Protein AF-A0A7V1XNP4-F1 (afdb_monomer)

Secondary structure (DSSP, 8-state):
------------PPPPPPPPPP---BB-S-S---SEEPPSEEEEEETTEEEEEETTTEEEEEEBPTT-EEEEETTEEEEE-TTS-EEEETTSEE--EEEEE-HHHHHHSB-HHHHHHHTT-S-EEEE-SS--PPP-

Mean predicted aligned error: 9.14 Å

Solvent-accessible surface area (backbone atoms only — not comparable to full-atom values): 8022 Å² total; per-residue (Å²): 139,84,87,84,80,82,80,80,76,80,76,75,72,75,77,75,81,78,77,83,72,46,52,68,23,26,48,41,99,63,98,71,39,61,88,43,72,48,75,63,22,32,31,43,76,58,89,40,26,52,28,41,42,29,97,81,82,47,62,26,36,48,28,36,38,65,65,43,45,60,47,81,52,98,92,35,49,29,32,23,36,67,88,65,46,83,68,48,47,50,74,39,80,47,66,46,22,4,37,82,41,55,52,80,53,45,63,77,30,28,43,67,70,30,36,72,68,48,58,86,50,85,32,33,32,34,37,28,86,56,77,65,76,80,78,133

Nearest PDB structures (foldseek):
  5d4c-assembly2_M  TM=4.315E-01  e=1.512E+00  Thermus thermophilus HB8
  6dcf-assembly1_C  TM=3.060E-01  e=4.777E-01  Mycolicibacterium smegmatis MC2 155
  6tyg-assembly1_C  TM=3.294E-01  e=1.904E+00  Mycobacterium tuberculosis
  5d4d-assembly1_C  TM=4.725E-01  e=9.023E+00  Thermus thermophilus HB8
  5vo8-assembly1_C  TM=4.655E-01  e=9.023E+00  Thermus thermophilus HB8

Radius of gyration: 20.43 Å; Cα contacts (8 Å, |Δi|>4): 271; chains: 1; bounding box: 79×33×35 Å

pLDDT: mean 81.26, std 14.16, range [37.88, 95.81]

Foldseek 3Di:
DDDDDDDPPPPPDPDPPDPDAADAWAWADDPFFAFDKDAWAAWADDQRWTWGQHPVRDIATEHEYPLWGWDQDPNWIFIAHNVRHGPDTGGDTDMFTGDKDALVVSCVTTDVVNCVRRSPDRTYHYGHSDDRDDDD

Sequence (136 aa):
MSVAVAATSCVREPPPPEPPVPTLPQAVGLAGYGDALSPAGFLVEERGCVFLETGGGRRWAIIWPPGSTAAWTNQELAILDADGHVFAVVGERVVLGGQRLQARYAAEHSRPDAMRLCGGASRYWLASPEKPAAQP

Structure (mmCIF, N/CA/C/O backbone):
data_AF-A0A7V1XNP4-F1
#
_entry.id   AF-A0A7V1XNP4-F1
#
loop_
_atom_site.group_PDB
_atom_site.id
_atom_site.type_symbol
_atom_site.label_atom_id
_atom_site.label_alt_id
_atom_site.label_comp_id
_atom_site.label_asym_id
_atom_site.label_entity_id
_atom_site.label_seq_id
_atom_site.pdbx_PDB_ins_code
_atom_site.Cartn_x
_atom_site.Cartn_y
_atom_site.Cartn_z
_atom_site.occupancy
_atom_site.B_iso_or_equiv
_atom_site.auth_seq_id
_atom_site.auth_comp_id
_atom_site.auth_asym_id
_atom_site.auth_atom_id
_atom_site.pdbx_PDB_model_num
ATOM 1 N N . MET A 1 1 ? -65.411 18.066 20.416 1.00 37.88 1 MET A N 1
ATOM 2 C CA . MET A 1 1 ? -64.163 17.391 20.827 1.00 37.88 1 MET A CA 1
ATOM 3 C C . MET A 1 1 ? -63.435 17.001 19.556 1.00 37.88 1 MET A C 1
ATOM 5 O O . MET A 1 1 ? -63.975 16.193 18.817 1.00 37.88 1 MET A O 1
ATOM 9 N N . SER A 1 2 ? -62.285 17.606 19.266 1.00 39.06 2 SER A N 1
ATOM 10 C CA . SER A 1 2 ? -61.493 17.270 18.077 1.00 39.06 2 SER A CA 1
ATOM 11 C C . SER A 1 2 ? -60.110 16.846 18.543 1.00 39.06 2 SER A C 1
ATOM 13 O O . SER A 1 2 ? -59.380 17.648 19.120 1.00 39.06 2 SER A O 1
ATOM 15 N N . VAL A 1 3 ? -59.792 15.567 18.358 1.00 44.81 3 VAL A N 1
ATOM 16 C CA . VAL A 1 3 ? -58.485 14.988 18.673 1.00 44.81 3 VAL A CA 1
ATOM 17 C C . VAL A 1 3 ? -57.614 15.150 17.433 1.00 44.81 3 VAL A C 1
ATOM 19 O O . VAL A 1 3 ? -57.890 14.547 16.399 1.00 44.81 3 VAL A O 1
ATOM 22 N N . ALA A 1 4 ? -56.592 15.999 17.519 1.00 44.41 4 ALA A N 1
ATOM 23 C CA . ALA A 1 4 ? -55.572 16.115 16.486 1.00 44.41 4 ALA A CA 1
ATOM 24 C C . ALA A 1 4 ? -54.521 15.016 16.701 1.00 44.41 4 ALA A C 1
ATOM 26 O O . ALA A 1 4 ? -53.880 14.959 17.750 1.00 44.41 4 ALA A O 1
ATOM 27 N N . VAL A 1 5 ? -54.364 14.132 15.716 1.00 52.31 5 VAL A N 1
ATOM 28 C CA . VAL A 1 5 ? -53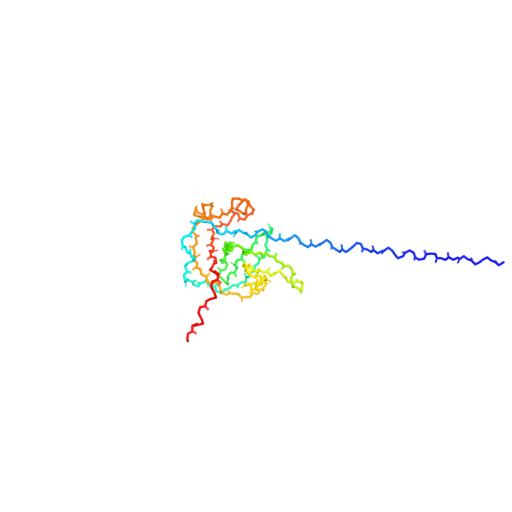.326 13.095 15.699 1.00 52.31 5 VAL A CA 1
ATOM 29 C C . VAL A 1 5 ? -52.061 13.712 15.104 1.00 52.31 5 VAL A C 1
ATOM 31 O O . VAL A 1 5 ? -52.018 14.031 13.918 1.00 52.31 5 VAL A O 1
ATOM 34 N N . ALA A 1 6 ? -51.039 13.912 15.936 1.00 51.91 6 ALA A N 1
ATOM 35 C CA . ALA A 1 6 ? -49.716 14.325 15.489 1.00 51.91 6 ALA A CA 1
ATOM 36 C C . ALA A 1 6 ? -49.008 13.125 14.840 1.00 51.91 6 ALA A C 1
ATOM 38 O O . ALA A 1 6 ? -48.652 12.162 15.516 1.00 51.91 6 ALA A O 1
ATOM 39 N N . ALA A 1 7 ? -48.823 13.173 13.521 1.00 53.12 7 ALA A N 1
ATOM 40 C CA . ALA A 1 7 ? -47.995 12.218 12.799 1.00 53.12 7 ALA A CA 1
ATOM 41 C C . ALA A 1 7 ? -46.517 12.576 13.017 1.00 53.12 7 ALA A C 1
ATOM 43 O O . ALA A 1 7 ? -45.970 13.455 12.351 1.00 53.12 7 ALA A O 1
ATOM 44 N N . THR A 1 8 ? -45.868 11.918 13.975 1.00 55.28 8 THR A N 1
ATOM 45 C CA . THR A 1 8 ? -44.418 11.998 14.172 1.00 55.28 8 THR A CA 1
ATOM 46 C C . THR A 1 8 ? -43.743 11.256 13.021 1.00 55.28 8 THR A C 1
ATOM 48 O O . THR A 1 8 ? -43.586 10.038 13.045 1.00 55.28 8 THR A O 1
ATOM 51 N N . SER A 1 9 ? -43.399 11.985 11.962 1.00 55.22 9 SER A N 1
ATOM 52 C CA . SER A 1 9 ? -42.618 11.445 10.854 1.00 55.22 9 SER A CA 1
ATOM 53 C C . SER A 1 9 ? -41.199 11.182 11.354 1.00 55.22 9 SER A C 1
ATOM 55 O O . SER A 1 9 ? -40.405 12.109 11.498 1.00 55.22 9 SER A O 1
ATOM 57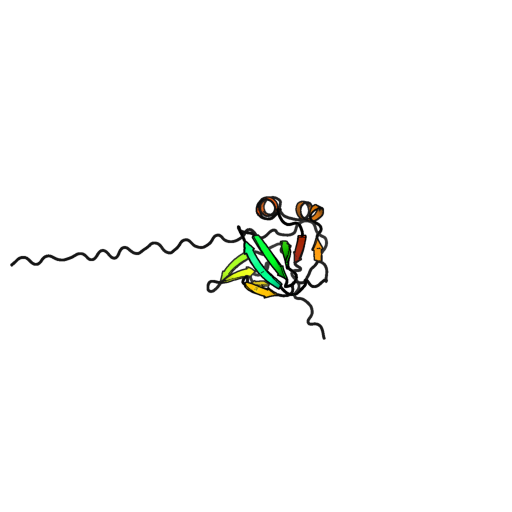 N N . CYS A 1 10 ? -40.877 9.922 11.649 1.00 54.16 10 CYS A N 1
ATOM 58 C CA . CYS A 1 10 ? -39.501 9.484 11.838 1.00 54.16 10 CYS A CA 1
ATOM 59 C C . CYS A 1 10 ? -38.770 9.646 10.499 1.00 54.16 10 CYS A C 1
ATOM 61 O O . CYS A 1 10 ? -38.779 8.740 9.666 1.00 54.16 10 CYS A O 1
ATOM 63 N N . VAL A 1 11 ? -38.169 10.813 10.262 1.00 64.25 11 VAL A N 1
ATOM 64 C CA . VAL A 1 11 ? -37.186 10.972 9.191 1.00 64.25 11 VAL A CA 1
ATOM 65 C C . VAL A 1 11 ? -36.014 10.086 9.585 1.00 64.25 11 VAL A C 1
ATOM 67 O O . VAL A 1 11 ? -35.257 10.401 10.498 1.00 64.25 11 VAL A O 1
ATOM 70 N N . ARG A 1 12 ? -35.931 8.909 8.965 1.00 61.22 12 ARG A N 1
ATOM 71 C CA . ARG A 1 12 ? -34.771 8.036 9.086 1.00 61.22 12 ARG A CA 1
ATOM 72 C C . ARG A 1 12 ? -33.640 8.779 8.385 1.00 61.22 12 ARG A C 1
ATOM 74 O O . ARG A 1 12 ? -33.662 8.901 7.163 1.00 61.22 12 ARG A O 1
ATOM 81 N N . GLU A 1 13 ? -32.738 9.363 9.165 1.00 58.06 13 GLU A N 1
ATOM 82 C CA . GLU A 1 13 ? -31.547 10.008 8.626 1.00 58.06 13 GLU A CA 1
ATOM 83 C C . GLU A 1 13 ? -30.827 8.984 7.731 1.00 58.06 13 GLU A C 1
ATOM 85 O O . GLU A 1 13 ? -30.722 7.813 8.129 1.00 58.06 13 GLU A O 1
ATOM 90 N N . PRO A 1 14 ? -30.434 9.348 6.494 1.00 65.00 14 PRO A N 1
ATOM 91 C CA . PRO A 1 14 ? -29.686 8.443 5.636 1.00 65.00 14 PRO A CA 1
ATOM 92 C C . PRO A 1 14 ? -28.477 7.915 6.412 1.00 65.00 14 PRO A C 1
ATOM 94 O O . PRO A 1 14 ? -27.865 8.691 7.153 1.00 65.00 14 PRO A O 1
ATOM 97 N N . PRO A 1 15 ? -28.123 6.624 6.278 1.00 62.38 15 PRO A N 1
ATOM 98 C CA . PRO A 1 15 ? -26.889 6.139 6.872 1.00 62.38 15 PRO A CA 1
ATOM 99 C C . PRO A 1 15 ? -25.743 7.053 6.413 1.00 62.38 15 PRO A C 1
ATOM 101 O O . PRO A 1 15 ? -25.738 7.471 5.247 1.00 62.38 15 PRO A O 1
ATOM 104 N N . PRO A 1 16 ? -24.816 7.419 7.316 1.00 71.06 16 PRO A N 1
ATOM 105 C CA . PRO A 1 16 ? -23.691 8.262 6.949 1.00 71.06 16 PRO A CA 1
ATOM 106 C C . PRO A 1 16 ? -22.970 7.641 5.744 1.00 71.06 16 PRO A C 1
ATOM 108 O O . PRO A 1 16 ? -22.876 6.412 5.670 1.00 71.06 16 PRO A O 1
ATOM 111 N N . PRO A 1 17 ? -22.502 8.458 4.784 1.00 69.75 17 PRO A N 1
ATOM 112 C CA . PRO A 1 17 ? -21.807 7.942 3.616 1.00 69.75 17 PRO A CA 1
ATOM 113 C C . PRO A 1 17 ? -20.611 7.108 4.073 1.00 69.75 17 PRO A C 1
ATOM 115 O O . PRO A 1 17 ? -19.804 7.565 4.885 1.00 69.75 17 PRO A O 1
ATOM 118 N N . GLU A 1 18 ? -20.520 5.877 3.570 1.00 64.25 18 GLU A N 1
ATOM 119 C CA . GLU A 1 18 ? -19.372 5.018 3.832 1.00 64.25 18 GLU A CA 1
ATOM 120 C C . GLU A 1 18 ? -18.102 5.735 3.347 1.00 64.25 18 GLU A C 1
ATOM 122 O O . GLU A 1 18 ? -18.103 6.299 2.243 1.00 64.25 18 GLU A O 1
ATOM 127 N N . PRO A 1 19 ? -17.023 5.772 4.150 1.00 68.25 19 PRO A N 1
ATOM 128 C CA . PRO A 1 19 ? -15.796 6.417 3.722 1.00 68.25 19 PRO A CA 1
ATOM 129 C C . PRO A 1 19 ? -15.260 5.728 2.460 1.00 68.25 19 PRO A C 1
ATOM 131 O O . PRO A 1 19 ? -15.316 4.496 2.366 1.00 68.25 19 PRO A O 1
ATOM 134 N N . PRO A 1 20 ? -14.707 6.483 1.498 1.00 73.38 20 PRO A N 1
ATOM 135 C CA . PRO A 1 20 ? -14.162 5.895 0.284 1.00 73.38 20 PRO A CA 1
ATOM 136 C C . PRO A 1 20 ? -13.056 4.890 0.628 1.00 73.38 20 PRO A C 1
ATOM 138 O O . PRO A 1 20 ? -12.164 5.173 1.424 1.00 73.38 20 PRO A O 1
ATOM 141 N N . VAL A 1 21 ? -13.113 3.708 0.014 1.00 78.88 21 VAL A N 1
ATOM 142 C CA . VAL A 1 21 ? -12.072 2.684 0.153 1.00 78.88 21 VAL A CA 1
ATOM 143 C C . VAL A 1 21 ? -10.816 3.153 -0.598 1.00 78.88 21 VAL A C 1
ATOM 145 O O . VAL A 1 21 ? -10.930 3.587 -1.750 1.00 78.88 21 VAL A O 1
ATOM 148 N N . PRO A 1 22 ? -9.616 3.091 0.009 1.00 80.56 22 PRO A N 1
ATOM 149 C CA . PRO A 1 22 ? -8.395 3.545 -0.636 1.00 80.56 22 PRO A CA 1
ATOM 150 C C . PRO A 1 22 ? -8.056 2.688 -1.854 1.00 80.56 22 PRO A C 1
ATOM 152 O O . PRO A 1 22 ? -8.274 1.475 -1.894 1.00 80.56 22 PRO A O 1
ATOM 155 N N . THR A 1 23 ? -7.458 3.334 -2.848 1.00 75.00 23 THR A N 1
ATOM 156 C CA . THR A 1 23 ? -6.911 2.644 -4.010 1.00 75.00 23 THR A CA 1
ATOM 157 C C . THR A 1 23 ? -5.527 2.139 -3.636 1.00 75.00 23 THR A C 1
ATOM 159 O O . THR A 1 23 ? -4.595 2.921 -3.488 1.00 75.00 23 THR A O 1
ATO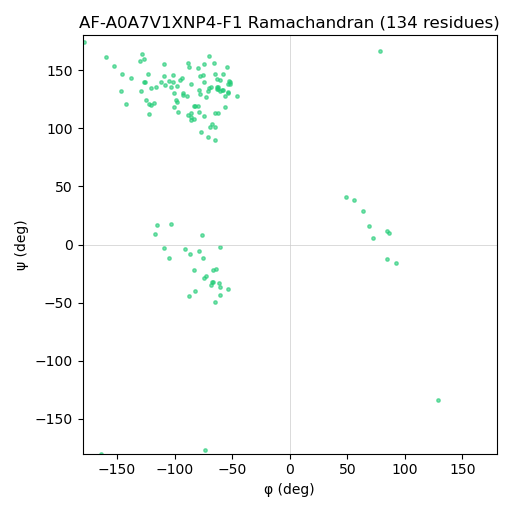M 162 N N . LEU A 1 24 ? -5.386 0.828 -3.453 1.00 85.25 24 LEU A N 1
ATOM 163 C CA . LEU A 1 24 ? -4.109 0.214 -3.103 1.00 85.25 24 LEU A CA 1
ATOM 164 C C . LEU A 1 24 ? -3.230 0.087 -4.352 1.00 85.25 24 LEU A C 1
ATOM 166 O O . LEU A 1 24 ? -3.575 -0.690 -5.248 1.00 85.25 24 LEU A O 1
ATOM 170 N N . PRO A 1 25 ? -2.087 0.795 -4.448 1.00 88.31 25 PRO A N 1
ATOM 171 C CA . PRO A 1 25 ? -1.147 0.556 -5.531 1.00 88.31 25 PRO A CA 1
ATOM 172 C C . PRO A 1 25 ? -0.629 -0.863 -5.422 1.00 88.31 25 PRO A C 1
ATOM 174 O O . PRO A 1 25 ? 0.040 -1.195 -4.455 1.00 88.31 25 PRO A O 1
ATOM 177 N N . GLN A 1 26 ? -0.968 -1.703 -6.392 1.00 88.56 26 GLN A N 1
ATOM 178 C CA . GLN A 1 26 ? -0.496 -3.080 -6.431 1.00 88.56 26 GLN A CA 1
ATOM 179 C C . GLN A 1 26 ? 0.740 -3.186 -7.313 1.00 88.56 26 GLN A C 1
ATOM 181 O O . GLN A 1 26 ? 0.814 -2.557 -8.376 1.00 88.56 26 GLN A O 1
ATOM 186 N N . ALA A 1 27 ? 1.675 -4.019 -6.874 1.00 87.44 27 ALA A N 1
ATOM 187 C CA . ALA A 1 27 ? 2.865 -4.365 -7.625 1.00 87.44 27 ALA A CA 1
ATOM 188 C C . ALA A 1 27 ? 2.511 -5.098 -8.926 1.00 87.44 27 ALA A C 1
ATOM 190 O O . ALA A 1 27 ? 1.607 -5.935 -8.959 1.00 87.44 27 ALA A O 1
ATOM 191 N N . VAL A 1 28 ? 3.255 -4.820 -9.994 1.00 83.62 28 VAL A N 1
ATOM 192 C CA . VAL A 1 28 ? 3.167 -5.526 -11.277 1.00 83.62 28 VAL A CA 1
ATOM 193 C C . VAL A 1 28 ? 4.563 -5.794 -11.833 1.00 83.62 28 VAL A C 1
ATOM 195 O O . VAL A 1 28 ? 5.470 -4.973 -11.708 1.00 83.62 28 VAL A O 1
ATOM 198 N N . GLY A 1 29 ? 4.739 -6.955 -12.469 1.00 72.25 29 GLY A N 1
ATOM 199 C CA . GLY A 1 29 ? 5.946 -7.251 -13.248 1.00 72.25 29 GLY A CA 1
ATOM 200 C C . GLY A 1 29 ? 7.250 -7.303 -12.444 1.00 72.25 29 GLY A C 1
ATOM 201 O O . GLY A 1 29 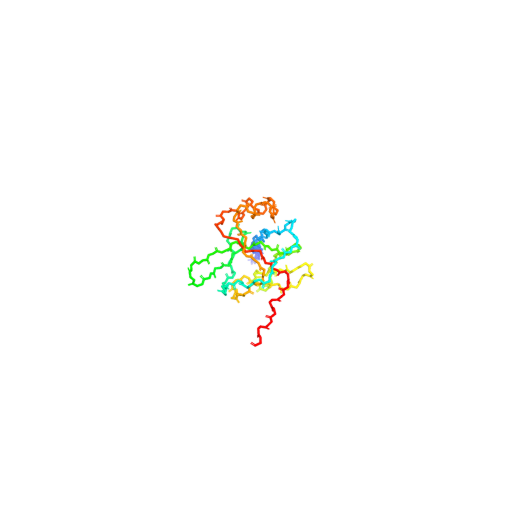? 8.304 -6.996 -12.993 1.00 72.25 29 GLY A O 1
ATOM 202 N N . LEU A 1 30 ? 7.199 -7.666 -11.159 1.00 71.19 30 LEU A N 1
ATOM 203 C CA . LEU A 1 30 ? 8.385 -7.910 -10.334 1.00 71.19 30 LEU A CA 1
ATOM 204 C C . LEU A 1 30 ? 8.589 -9.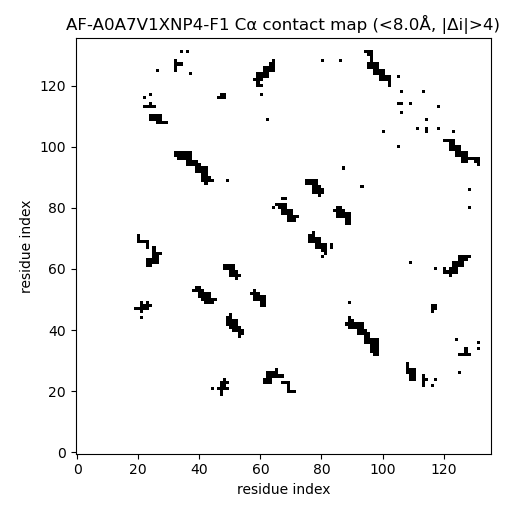409 -10.114 1.00 71.19 30 LEU A C 1
ATOM 206 O O . LEU A 1 30 ? 7.633 -10.146 -9.895 1.00 71.19 30 LEU A O 1
ATOM 210 N N . ALA A 1 31 ? 9.850 -9.846 -10.139 1.00 73.81 31 ALA A N 1
ATOM 211 C CA . ALA A 1 31 ? 10.224 -11.240 -9.891 1.00 73.81 31 ALA A CA 1
ATOM 212 C C . ALA A 1 31 ? 10.148 -11.636 -8.401 1.00 73.81 31 ALA A C 1
ATOM 214 O O . ALA A 1 31 ? 10.233 -12.816 -8.079 1.00 73.81 31 ALA A O 1
ATOM 215 N N . GLY A 1 32 ? 9.995 -10.665 -7.494 1.00 82.81 32 GLY A N 1
ATOM 216 C CA . GLY A 1 32 ? 9.884 -10.905 -6.058 1.00 82.81 32 GLY A CA 1
ATOM 217 C C . GLY A 1 32 ? 9.695 -9.623 -5.248 1.00 82.81 32 GLY A C 1
ATOM 218 O O . GLY A 1 32 ? 9.773 -8.513 -5.780 1.00 82.81 32 GLY A O 1
ATOM 219 N N . TYR A 1 33 ? 9.465 -9.792 -3.945 1.00 86.12 33 TYR A N 1
ATOM 220 C CA . TYR A 1 33 ? 9.127 -8.704 -3.020 1.00 86.12 33 TYR A CA 1
ATOM 221 C C . TYR A 1 33 ? 10.279 -8.296 -2.100 1.00 86.12 33 TYR A C 1
ATOM 223 O O . TYR A 1 33 ? 10.213 -7.223 -1.512 1.00 86.12 33 TYR A O 1
ATOM 231 N N . GLY A 1 34 ? 11.353 -9.087 -2.050 1.00 87.62 34 GLY A N 1
ATOM 232 C CA . GLY A 1 34 ? 12.459 -8.905 -1.112 1.00 87.62 34 GLY A CA 1
ATOM 233 C C . GLY A 1 34 ? 12.131 -9.421 0.291 1.00 87.62 34 GLY A C 1
ATOM 234 O O . GLY A 1 34 ? 10.978 -9.702 0.613 1.00 87.62 34 GLY A O 1
ATOM 235 N N . ASP A 1 35 ? 13.168 -9.552 1.109 1.00 89.56 35 ASP A N 1
ATOM 236 C CA . ASP A 1 35 ? 13.150 -10.131 2.458 1.00 89.56 35 ASP A CA 1
ATOM 237 C C . ASP A 1 35 ? 13.543 -9.115 3.550 1.00 89.56 35 ASP A C 1
ATOM 239 O O . ASP A 1 35 ? 13.721 -9.466 4.717 1.00 89.56 35 ASP A O 1
ATOM 243 N N . ALA A 1 36 ? 13.661 -7.833 3.193 1.00 92.38 36 ALA A N 1
ATOM 244 C CA . ALA A 1 36 ? 13.967 -6.780 4.147 1.00 92.38 36 ALA A CA 1
ATOM 245 C C . ALA A 1 36 ? 12.751 -6.445 5.019 1.00 92.38 36 ALA A C 1
ATOM 247 O O . ALA A 1 36 ? 11.596 -6.606 4.627 1.00 92.38 36 ALA A O 1
ATOM 248 N N . LEU A 1 37 ? 13.026 -5.902 6.205 1.00 93.38 37 LEU A N 1
ATOM 249 C CA . LEU A 1 37 ? 12.007 -5.386 7.112 1.00 93.38 37 LEU A CA 1
ATOM 250 C C . LEU A 1 37 ? 11.968 -3.863 7.057 1.00 93.38 37 LEU A C 1
ATOM 252 O O . LEU A 1 37 ? 13.007 -3.192 7.093 1.00 93.38 37 LEU A O 1
ATOM 256 N N . SER A 1 38 ? 10.763 -3.304 6.991 1.00 92.94 38 SER A N 1
ATOM 257 C CA . SER A 1 38 ? 10.566 -1.868 7.125 1.00 92.94 38 SER A CA 1
ATOM 258 C C . SER A 1 38 ? 10.952 -1.425 8.541 1.00 92.94 38 SER A C 1
ATOM 260 O O . SER A 1 38 ? 10.865 -2.201 9.495 1.00 92.94 38 SER A O 1
ATOM 262 N N . PRO A 1 39 ? 11.313 -0.149 8.747 1.00 92.06 39 PRO A N 1
ATOM 263 C CA . PRO A 1 39 ? 11.290 0.402 10.093 1.00 92.06 39 PRO A CA 1
ATOM 264 C C . PRO A 1 39 ? 9.877 0.272 10.676 1.00 92.06 39 PRO A C 1
ATOM 266 O O . PRO A 1 39 ? 8.895 0.405 9.941 1.00 92.06 39 PRO A O 1
ATOM 269 N N . ALA A 1 40 ? 9.775 0.065 11.988 1.00 93.50 40 ALA A N 1
ATOM 270 C CA . ALA A 1 40 ? 8.484 0.079 12.663 1.00 93.50 40 ALA A CA 1
ATOM 271 C C . ALA A 1 40 ? 7.825 1.461 12.528 1.00 93.50 40 ALA A C 1
ATOM 273 O O . ALA A 1 40 ? 8.469 2.493 12.760 1.00 93.50 40 ALA A O 1
ATOM 274 N N . GLY A 1 41 ? 6.542 1.481 12.189 1.00 95.06 41 GLY A N 1
ATOM 275 C CA . GLY A 1 41 ? 5.789 2.711 11.959 1.00 95.06 41 GLY A CA 1
ATOM 276 C C . GLY A 1 41 ? 4.289 2.469 11.974 1.00 95.06 41 GLY A C 1
ATOM 277 O O . GLY A 1 41 ? 3.860 1.340 12.179 1.00 95.06 41 GLY A O 1
ATOM 278 N N . PHE A 1 42 ? 3.511 3.522 11.772 1.00 95.81 42 PHE A N 1
ATOM 279 C CA . PHE A 1 42 ? 2.055 3.450 11.707 1.00 95.81 42 PHE A CA 1
ATOM 280 C C . PHE A 1 42 ? 1.585 3.485 10.261 1.00 95.81 42 PHE A C 1
ATOM 282 O O . PHE A 1 42 ? 2.134 4.242 9.453 1.00 95.81 42 PHE A O 1
ATOM 289 N N . LEU A 1 43 ? 0.573 2.681 9.942 1.00 94.62 43 LEU A N 1
ATOM 290 C CA . LEU A 1 43 ? -0.139 2.831 8.681 1.00 94.62 43 LEU A CA 1
ATOM 291 C C . LEU A 1 43 ? -1.118 3.995 8.777 1.00 94.62 43 LEU A C 1
ATOM 293 O O . LEU A 1 43 ? -1.915 4.066 9.706 1.00 94.62 43 LEU A O 1
ATOM 297 N N . VAL A 1 44 ? -1.065 4.892 7.802 1.00 92.75 44 VAL A N 1
ATOM 298 C CA . VAL A 1 44 ? -1.936 6.062 7.708 1.00 92.75 44 VAL A CA 1
ATOM 299 C C . VAL A 1 44 ? -2.535 6.092 6.313 1.00 92.75 44 VAL A C 1
ATOM 301 O O . VAL A 1 44 ? -1.819 5.937 5.323 1.00 92.75 44 VAL A O 1
ATOM 304 N N . GLU A 1 45 ? -3.845 6.280 6.231 1.00 91.00 45 GLU A N 1
ATOM 305 C CA . GLU A 1 45 ? -4.539 6.534 4.974 1.00 91.00 45 GLU A CA 1
ATOM 306 C C . GLU A 1 45 ? -4.646 8.049 4.762 1.00 91.00 45 GLU A C 1
ATOM 308 O O . GLU A 1 45 ? -5.017 8.792 5.668 1.00 91.00 45 GLU A O 1
ATOM 313 N N . GLU A 1 46 ? -4.267 8.518 3.575 1.00 87.88 46 GLU A N 1
ATOM 314 C CA . GLU A 1 46 ? -4.468 9.903 3.164 1.00 87.88 46 GLU A CA 1
ATOM 315 C C . GLU A 1 46 ? -4.832 9.960 1.677 1.00 87.88 46 GLU A C 1
ATOM 317 O O . GLU A 1 46 ? -4.041 9.565 0.815 1.00 87.88 46 GLU A O 1
ATOM 322 N N . ARG A 1 47 ? -6.014 10.517 1.377 1.00 81.88 47 ARG A N 1
ATOM 323 C CA . ARG A 1 47 ? -6.518 10.763 0.008 1.00 81.88 47 ARG A CA 1
ATOM 324 C C . ARG A 1 47 ? -6.567 9.504 -0.867 1.00 81.88 47 ARG A C 1
ATOM 326 O O . ARG A 1 47 ? -6.295 9.554 -2.064 1.00 81.88 47 ARG A O 1
ATOM 333 N N . GLY A 1 48 ? -6.943 8.384 -0.270 1.00 79.69 48 GLY A N 1
ATOM 334 C CA . GLY A 1 48 ? -7.075 7.082 -0.904 1.00 79.69 48 GLY A CA 1
ATOM 335 C C . GLY A 1 48 ? -5.772 6.293 -0.992 1.00 79.69 48 GLY A C 1
ATOM 336 O O . GLY A 1 48 ? -5.747 5.288 -1.697 1.00 79.69 48 GLY A O 1
ATOM 337 N N . CYS A 1 49 ? -4.707 6.716 -0.309 1.00 86.81 49 CYS A N 1
ATOM 338 C CA . CYS A 1 49 ? -3.391 6.083 -0.365 1.00 86.81 49 CYS A CA 1
ATOM 339 C C . CYS A 1 49 ? -2.903 5.719 1.031 1.00 86.81 49 CYS A C 1
ATOM 341 O O . CYS A 1 49 ? -3.038 6.504 1.964 1.00 86.81 49 CYS A O 1
ATOM 343 N N . VAL A 1 50 ? -2.286 4.546 1.163 1.00 91.75 50 VAL A N 1
ATOM 344 C CA . VAL A 1 50 ? -1.769 4.073 2.450 1.00 91.75 50 VAL A CA 1
ATOM 345 C C . VAL A 1 50 ? -0.264 4.294 2.533 1.00 91.75 50 VAL A C 1
ATOM 347 O O . VAL A 1 50 ? 0.498 3.932 1.629 1.00 91.75 50 VAL A O 1
ATOM 350 N N . PHE A 1 51 ? 0.161 4.888 3.641 1.00 93.25 51 PHE A N 1
ATOM 351 C CA . PHE A 1 51 ? 1.538 5.244 3.929 1.00 93.25 51 PHE A CA 1
ATOM 352 C C . PHE A 1 51 ? 2.002 4.607 5.232 1.00 93.25 51 PHE A C 1
ATOM 354 O O . PHE A 1 51 ? 1.231 4.499 6.176 1.00 93.25 51 PHE A O 1
ATOM 361 N N . LEU A 1 52 ? 3.283 4.259 5.306 1.00 94.69 52 LEU A N 1
ATOM 362 C CA . LEU A 1 52 ? 3.958 3.935 6.559 1.00 94.69 52 LEU A CA 1
ATOM 363 C C . LEU A 1 52 ? 4.712 5.167 7.060 1.00 94.69 52 LEU A C 1
ATOM 365 O O . LEU A 1 52 ? 5.692 5.599 6.439 1.00 94.69 52 LEU A O 1
ATOM 369 N N . GLU A 1 53 ? 4.274 5.709 8.191 1.00 94.94 53 GLU A N 1
ATOM 370 C CA . GLU A 1 53 ? 4.929 6.810 8.894 1.00 94.94 53 GLU A CA 1
ATOM 371 C C . GLU A 1 53 ? 5.784 6.278 10.045 1.00 94.94 53 GLU A C 1
ATOM 373 O O . GLU A 1 53 ? 5.312 5.559 10.924 1.00 94.94 53 GLU A O 1
ATOM 378 N N . THR A 1 54 ? 7.073 6.616 10.046 1.00 93.19 54 THR A N 1
ATOM 379 C CA . THR A 1 54 ? 8.027 6.138 11.053 1.00 93.19 54 THR A CA 1
ATOM 380 C C . THR A 1 54 ? 8.447 7.266 11.993 1.00 93.19 54 THR A C 1
ATOM 382 O O . THR A 1 54 ? 8.456 8.437 11.613 1.00 93.19 54 THR A O 1
ATOM 385 N N . GLY A 1 55 ? 8.880 6.918 13.213 1.00 82.56 55 GLY A N 1
ATOM 386 C CA . GLY A 1 55 ? 9.240 7.876 14.275 1.00 82.56 55 GLY A CA 1
ATOM 387 C C . GLY A 1 55 ? 10.386 8.858 13.962 1.00 82.56 55 GLY A C 1
ATOM 388 O O . GLY A 1 55 ? 10.692 9.709 14.784 1.00 82.56 55 GLY A O 1
ATOM 389 N N . GLY A 1 56 ? 11.010 8.770 12.782 1.00 80.75 56 GLY A N 1
ATOM 390 C CA . GLY A 1 56 ? 12.011 9.726 12.286 1.00 80.75 56 GLY A CA 1
ATOM 391 C C . GLY A 1 56 ? 11.478 10.706 11.235 1.00 80.75 56 GLY A C 1
ATOM 392 O O . GLY A 1 56 ? 12.269 11.227 10.450 1.00 80.75 56 GLY A O 1
ATOM 393 N N . GLY A 1 57 ? 10.154 10.873 11.123 1.00 82.25 57 GLY A N 1
ATOM 394 C CA . GLY A 1 57 ? 9.519 11.714 10.099 1.00 82.25 57 GLY A CA 1
ATOM 395 C C . GLY A 1 57 ? 9.654 11.159 8.677 1.00 82.25 57 GLY A C 1
ATOM 396 O O . GLY A 1 57 ? 9.483 11.882 7.694 1.00 82.25 57 GLY A O 1
ATOM 397 N N . ARG A 1 58 ? 10.007 9.873 8.532 1.00 89.06 58 ARG A N 1
ATOM 398 C CA . ARG A 1 58 ? 10.080 9.221 7.220 1.00 89.06 58 ARG A CA 1
ATOM 399 C C . ARG A 1 58 ? 8.713 8.638 6.906 1.00 89.06 58 ARG A C 1
ATOM 401 O O . ARG A 1 58 ? 8.178 7.856 7.681 1.00 89.06 58 ARG A O 1
ATOM 408 N N . ARG A 1 59 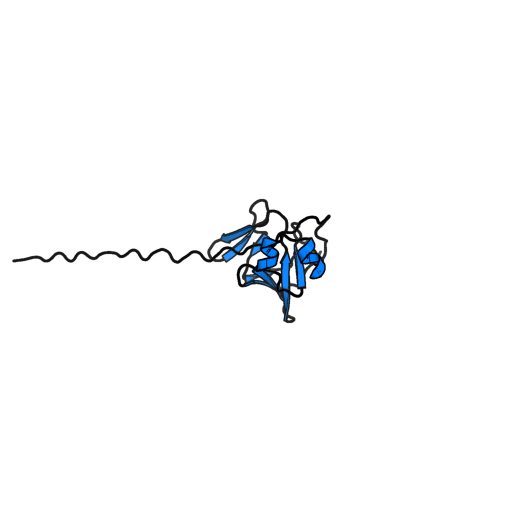? 8.208 8.984 5.730 1.00 91.50 59 ARG A N 1
ATOM 409 C CA . ARG A 1 59 ? 6.960 8.473 5.178 1.00 91.50 59 ARG A CA 1
ATOM 410 C C . ARG A 1 59 ? 7.241 7.682 3.909 1.00 91.50 59 ARG A C 1
ATOM 412 O O . ARG A 1 59 ? 8.047 8.130 3.086 1.00 91.50 59 ARG A O 1
ATOM 419 N N . TRP A 1 60 ? 6.609 6.522 3.778 1.00 92.44 60 TRP A N 1
ATOM 420 C CA . TRP A 1 60 ? 6.733 5.621 2.631 1.00 92.44 60 TRP A CA 1
ATOM 421 C C . TRP A 1 60 ? 5.348 5.338 2.067 1.00 92.44 60 TRP A C 1
ATOM 423 O O . TRP A 1 60 ? 4.495 4.869 2.811 1.00 92.44 60 TRP A O 1
ATOM 433 N N . ALA A 1 61 ? 5.119 5.598 0.782 1.00 92.19 61 ALA A N 1
ATOM 434 C CA . ALA A 1 61 ? 3.930 5.076 0.116 1.00 92.19 61 ALA A CA 1
ATOM 435 C C . ALA A 1 61 ? 4.071 3.562 -0.042 1.00 92.19 61 ALA A C 1
ATOM 437 O O . ALA A 1 61 ? 5.141 3.077 -0.431 1.00 92.19 61 ALA A O 1
ATOM 438 N N . ILE A 1 62 ? 3.012 2.825 0.278 1.00 92.88 62 ILE A N 1
ATOM 439 C CA . ILE A 1 62 ? 3.041 1.368 0.210 1.00 92.88 62 ILE A CA 1
ATOM 440 C C . ILE A 1 62 ? 2.531 0.908 -1.148 1.00 92.88 62 ILE A C 1
ATOM 442 O O . ILE A 1 62 ? 1.459 1.312 -1.598 1.00 92.88 62 ILE A O 1
ATOM 446 N N . ILE A 1 63 ? 3.326 0.060 -1.790 1.00 92.00 63 ILE A N 1
ATOM 447 C CA . ILE A 1 63 ? 2.921 -0.744 -2.934 1.00 92.00 63 ILE A CA 1
ATOM 448 C C . ILE A 1 63 ? 2.640 -2.140 -2.387 1.00 92.00 63 ILE A C 1
ATOM 450 O O . ILE A 1 63 ? 3.516 -2.778 -1.804 1.00 92.00 63 ILE A O 1
ATOM 454 N N . TRP A 1 64 ? 1.405 -2.584 -2.537 1.00 92.75 64 TRP A N 1
ATOM 455 C CA . TRP A 1 64 ? 0.890 -3.820 -1.974 1.00 92.75 64 TRP A CA 1
ATOM 456 C C . TRP A 1 64 ? 1.111 -5.008 -2.914 1.00 92.75 64 TRP A C 1
ATOM 458 O O . TRP A 1 64 ? 1.212 -4.821 -4.135 1.00 92.75 64 TRP A O 1
ATOM 468 N N . PRO A 1 65 ? 1.157 -6.238 -2.376 1.00 91.88 65 PRO A N 1
ATOM 469 C CA . PRO A 1 65 ? 1.130 -7.439 -3.191 1.00 91.88 65 PRO A CA 1
ATOM 470 C C . PRO A 1 65 ? -0.085 -7.472 -4.140 1.00 91.88 65 PRO A C 1
ATOM 472 O O . PRO A 1 65 ? -1.138 -6.890 -3.851 1.00 91.88 65 PRO A O 1
ATOM 475 N N . PRO A 1 66 ? 0.026 -8.157 -5.289 1.00 90.00 66 PRO A N 1
ATOM 476 C CA . PRO A 1 66 ? -1.107 -8.425 -6.161 1.00 90.00 66 PRO A CA 1
ATOM 477 C C . PRO A 1 66 ? -2.249 -9.095 -5.395 1.00 90.00 66 PRO A C 1
ATOM 479 O O . PRO A 1 66 ? -2.025 -9.999 -4.596 1.00 90.00 66 PRO A O 1
ATOM 482 N N . GLY A 1 67 ? -3.479 -8.661 -5.667 1.00 89.31 67 GLY A N 1
ATOM 483 C CA . GLY A 1 67 ? -4.673 -9.205 -5.016 1.00 89.31 67 GLY A CA 1
ATOM 484 C C . GLY A 1 67 ? -5.008 -8.573 -3.665 1.00 89.31 67 GLY A C 1
ATOM 485 O O . GLY A 1 67 ? -6.138 -8.731 -3.222 1.00 89.31 67 GLY A O 1
ATOM 486 N N . SER A 1 68 ? -4.110 -7.787 -3.059 1.00 91.44 68 SER A N 1
ATOM 487 C CA . SER A 1 68 ? -4.429 -7.076 -1.819 1.00 91.44 68 SER A CA 1
ATOM 488 C C . SER A 1 68 ? -5.554 -6.060 -2.004 1.00 91.44 68 SER A C 1
ATOM 490 O O . SER A 1 68 ? -5.549 -5.273 -2.954 1.00 91.44 68 SER A O 1
ATOM 492 N N . THR A 1 69 ? -6.495 -6.022 -1.070 1.00 91.38 69 THR A N 1
ATOM 493 C CA . THR A 1 69 ? -7.643 -5.102 -1.102 1.00 91.38 69 THR A CA 1
ATOM 494 C C . THR A 1 69 ? -7.756 -4.340 0.209 1.00 91.38 69 THR A C 1
ATOM 496 O O . THR A 1 69 ? -7.110 -4.691 1.190 1.00 91.38 69 THR A O 1
ATOM 499 N N . ALA A 1 70 ? -8.529 -3.258 0.228 1.00 91.12 70 ALA A N 1
ATOM 500 C CA . ALA A 1 70 ? -8.853 -2.553 1.458 1.00 91.12 70 ALA A CA 1
ATOM 501 C C . ALA A 1 70 ? -10.335 -2.737 1.774 1.00 91.12 70 ALA A C 1
ATOM 503 O O . ALA A 1 70 ? -11.172 -2.698 0.870 1.00 91.12 70 ALA A O 1
ATOM 504 N N . ALA A 1 71 ? -10.654 -2.933 3.047 1.00 91.00 71 ALA A N 1
ATOM 505 C CA . ALA A 1 71 ? -12.018 -3.103 3.522 1.00 91.00 71 ALA A CA 1
ATOM 506 C C . ALA A 1 71 ? -12.174 -2.494 4.916 1.00 91.00 71 ALA A C 1
ATOM 508 O O . ALA A 1 71 ? -11.255 -2.532 5.731 1.00 91.00 71 ALA A O 1
ATOM 509 N N . TRP A 1 72 ? -13.356 -1.954 5.201 1.00 88.56 72 TRP A N 1
ATOM 510 C CA . TRP A 1 72 ? -13.699 -1.511 6.548 1.00 88.56 72 TRP A CA 1
ATOM 511 C C . TRP A 1 72 ? -14.111 -2.719 7.396 1.00 88.56 72 TRP A C 1
ATOM 513 O O . TRP A 1 72 ? -15.093 -3.395 7.092 1.00 88.56 72 TRP A O 1
ATOM 523 N N . THR A 1 73 ? -13.375 -2.981 8.473 1.00 83.19 73 THR A N 1
ATOM 524 C CA . THR A 1 73 ? -13.662 -4.025 9.463 1.00 83.19 73 THR A CA 1
ATOM 525 C C . THR A 1 73 ? -13.840 -3.371 10.825 1.00 83.19 73 THR A C 1
ATOM 527 O O . THR A 1 73 ? -12.920 -2.723 11.305 1.00 83.19 73 THR A O 1
ATOM 530 N N . ASN A 1 74 ? -15.005 -3.514 11.466 1.00 80.06 74 ASN A N 1
ATOM 531 C CA . ASN A 1 74 ? -15.261 -2.961 12.808 1.00 80.06 74 ASN A CA 1
ATOM 532 C C . ASN A 1 74 ? -14.866 -1.473 12.975 1.00 80.06 74 ASN A C 1
ATOM 534 O O . ASN A 1 74 ? -14.347 -1.092 14.015 1.00 80.06 74 ASN A O 1
ATOM 538 N N . GLN A 1 75 ? -15.140 -0.635 11.965 1.00 79.75 75 GLN A N 1
ATOM 539 C CA . GLN A 1 75 ? -14.782 0.800 11.906 1.00 79.75 75 GLN A CA 1
ATOM 540 C C . GLN A 1 75 ? -13.290 1.115 11.698 1.00 79.75 75 GLN A C 1
ATOM 542 O O . GLN A 1 75 ? -12.917 2.285 11.672 1.00 79.75 75 GLN A O 1
ATOM 547 N N . GLU A 1 76 ? -12.454 0.108 11.469 1.00 88.50 76 GLU A N 1
ATOM 548 C CA . GLU A 1 76 ? -11.047 0.265 11.111 1.00 88.50 76 GLU A CA 1
ATOM 549 C C . GLU A 1 76 ? -10.835 -0.121 9.650 1.00 88.50 76 GLU A C 1
ATOM 551 O O . GLU A 1 76 ? -11.492 -1.016 9.115 1.00 88.50 76 GLU A O 1
ATOM 556 N N . LEU A 1 77 ? -9.922 0.571 8.978 1.00 91.94 77 LEU A N 1
ATOM 557 C CA . LEU A 1 77 ? -9.577 0.250 7.604 1.00 91.94 77 LEU A CA 1
ATOM 558 C C . LEU A 1 77 ? -8.507 -0.844 7.607 1.00 91.94 77 LEU A C 1
ATOM 560 O O . LEU A 1 77 ? -7.344 -0.589 7.925 1.00 91.94 77 LEU A O 1
ATOM 564 N N . ALA A 1 78 ? -8.900 -2.058 7.241 1.00 93.44 78 ALA A N 1
ATOM 565 C CA . ALA A 1 78 ? -8.002 -3.190 7.096 1.00 93.44 78 ALA A CA 1
ATOM 566 C C . ALA A 1 78 ? -7.524 -3.323 5.650 1.00 93.44 78 ALA A C 1
ATOM 568 O O . ALA A 1 78 ? -8.266 -3.112 4.688 1.00 93.44 78 ALA A O 1
ATOM 569 N N . ILE A 1 79 ? -6.268 -3.721 5.511 1.00 93.62 79 ILE A N 1
ATOM 570 C CA . ILE A 1 79 ? -5.675 -4.192 4.271 1.00 93.62 79 ILE A CA 1
ATOM 571 C C . ILE A 1 79 ? -5.709 -5.706 4.313 1.00 93.62 79 ILE A C 1
ATOM 573 O O . ILE A 1 79 ? -5.183 -6.317 5.244 1.00 93.62 79 ILE A O 1
ATOM 577 N N . LEU A 1 80 ? -6.348 -6.296 3.317 1.00 93.12 80 LEU A N 1
ATOM 578 C CA . LEU A 1 80 ? -6.501 -7.729 3.168 1.00 93.12 80 LEU A CA 1
ATOM 579 C C . LEU A 1 80 ? -5.502 -8.252 2.138 1.00 93.12 80 LEU A C 1
ATOM 581 O O . LEU A 1 80 ? -5.192 -7.562 1.161 1.00 93.12 80 LEU A O 1
ATOM 585 N N . ASP A 1 81 ? -5.001 -9.463 2.349 1.00 92.31 81 ASP A N 1
ATOM 586 C CA . ASP A 1 81 ? -4.261 -10.200 1.328 1.00 92.31 81 ASP A CA 1
ATOM 587 C C . ASP A 1 81 ? -5.198 -10.743 0.228 1.00 92.31 81 ASP A C 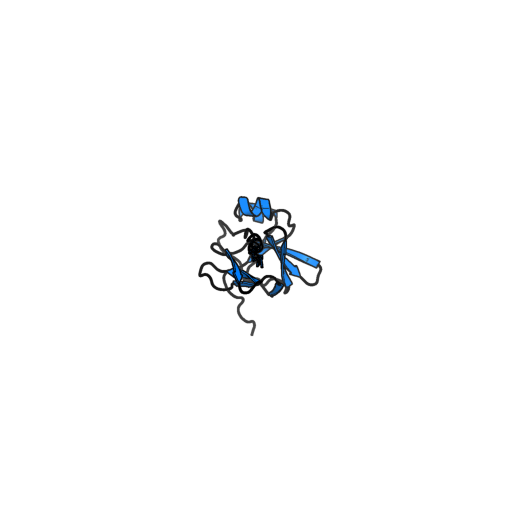1
ATOM 589 O O . ASP A 1 81 ? -6.400 -10.465 0.208 1.00 92.31 81 ASP A O 1
ATOM 593 N N . ALA A 1 82 ? -4.636 -11.487 -0.727 1.00 91.31 82 ALA A N 1
ATOM 594 C CA . ALA A 1 82 ? -5.395 -12.059 -1.838 1.00 91.31 82 ALA A CA 1
ATOM 595 C C . ALA A 1 82 ? -6.411 -13.135 -1.402 1.00 91.31 82 ALA A C 1
ATOM 597 O O . ALA A 1 82 ? -7.375 -13.376 -2.128 1.00 91.31 82 ALA A O 1
ATOM 598 N N . ASP A 1 83 ? -6.211 -13.748 -0.233 1.00 92.94 83 ASP A N 1
ATOM 599 C CA . ASP A 1 83 ? -7.097 -14.761 0.347 1.00 92.94 83 ASP A CA 1
ATOM 600 C C . ASP A 1 83 ? -8.165 -14.136 1.267 1.00 92.94 83 ASP A C 1
ATOM 602 O O . ASP A 1 83 ? -9.063 -14.826 1.754 1.00 92.94 83 ASP A O 1
ATOM 606 N N . GLY A 1 84 ? -8.102 -12.818 1.485 1.00 91.75 84 GLY A N 1
ATOM 607 C CA . GLY A 1 84 ? -9.030 -12.071 2.329 1.00 91.75 84 GLY A CA 1
ATOM 608 C C . GLY A 1 84 ? -8.651 -12.046 3.811 1.00 91.75 84 GLY A C 1
ATOM 609 O O . GLY A 1 84 ? -9.454 -11.585 4.626 1.00 91.75 84 GLY A O 1
ATOM 610 N N . HIS A 1 85 ? -7.457 -12.507 4.190 1.00 92.50 85 HIS A N 1
ATOM 611 C CA . HIS A 1 85 ? -6.984 -12.386 5.567 1.00 92.50 85 HIS A CA 1
ATOM 612 C C . HIS A 1 85 ? -6.458 -10.981 5.841 1.00 92.50 85 HIS A C 1
ATOM 614 O O . HIS A 1 85 ? -5.939 -10.306 4.953 1.00 92.50 85 HIS A O 1
ATOM 620 N N . VAL A 1 86 ? -6.544 -10.548 7.101 1.00 91.44 86 VAL A N 1
ATOM 621 C CA . VAL A 1 86 ? -5.984 -9.262 7.524 1.00 91.44 86 VAL A CA 1
ATOM 622 C C . VAL A 1 86 ? -4.465 -9.302 7.388 1.00 91.44 86 VAL A C 1
ATOM 624 O O . VAL A 1 86 ? -3.773 -10.011 8.118 1.00 91.44 86 VAL A O 1
ATOM 627 N N . PHE A 1 87 ? -3.964 -8.502 6.456 1.00 91.81 87 PHE A N 1
ATOM 628 C CA . PHE A 1 87 ? -2.548 -8.302 6.203 1.00 91.81 87 PHE A CA 1
ATOM 629 C C . PHE A 1 87 ? -1.986 -7.188 7.096 1.00 91.81 87 PHE A C 1
ATOM 631 O O . PHE A 1 87 ? -0.909 -7.330 7.675 1.00 91.81 87 PHE A O 1
ATOM 638 N N . ALA A 1 88 ? -2.716 -6.077 7.221 1.00 92.50 88 ALA A N 1
ATOM 639 C CA . ALA A 1 88 ? -2.384 -4.975 8.121 1.00 92.50 88 ALA A CA 1
ATOM 640 C C . ALA A 1 88 ? -3.615 -4.105 8.411 1.00 92.50 88 ALA A C 1
ATOM 642 O O . ALA A 1 88 ? -4.564 -4.110 7.633 1.00 92.50 88 ALA A O 1
ATOM 643 N N . VAL A 1 89 ? -3.585 -3.317 9.484 1.00 93.44 89 VAL A N 1
ATOM 644 C CA . VAL A 1 89 ? -4.672 -2.393 9.844 1.00 93.44 89 VAL A CA 1
ATOM 645 C C . VAL A 1 89 ? -4.143 -0.960 9.882 1.00 93.44 89 VAL A C 1
ATOM 647 O O . VAL A 1 89 ? -3.054 -0.687 10.394 1.00 93.44 89 VAL A O 1
ATOM 650 N N . VAL A 1 90 ? -4.890 -0.028 9.290 1.00 93.25 90 VAL A N 1
ATOM 651 C CA . VAL A 1 90 ? -4.576 1.405 9.341 1.00 93.25 90 VAL A CA 1
ATOM 652 C C . VAL A 1 90 ? -4.764 1.916 10.768 1.00 93.25 90 VAL A C 1
ATOM 654 O O . VAL A 1 90 ? -5.751 1.603 11.421 1.00 93.25 90 VAL A O 1
ATOM 657 N N . GLY A 1 91 ? -3.817 2.719 11.250 1.00 92.62 91 GLY A N 1
ATOM 658 C CA . GLY A 1 91 ? -3.754 3.190 12.635 1.00 92.62 91 GLY A CA 1
ATOM 659 C C . GLY A 1 91 ? -2.913 2.299 13.549 1.00 92.62 91 GLY A C 1
ATOM 660 O O . GLY A 1 91 ? -2.478 2.757 14.606 1.00 92.62 91 GLY A O 1
ATOM 661 N N . GLU A 1 92 ? -2.597 1.070 13.135 1.00 92.12 92 GLU A N 1
ATOM 662 C CA . GLU A 1 92 ? -1.744 0.178 13.914 1.00 92.12 92 GLU A CA 1
ATOM 663 C C . GLU A 1 92 ? -0.256 0.367 13.618 1.00 92.12 92 GLU A C 1
ATOM 665 O O . GLU A 1 92 ? 0.164 0.765 12.524 1.00 92.12 92 GLU A O 1
ATOM 670 N N . ARG A 1 93 ? 0.564 0.044 14.627 1.00 93.94 93 ARG A N 1
ATOM 671 C CA . ARG A 1 93 ? 2.017 0.007 14.491 1.00 93.94 93 ARG A CA 1
ATOM 672 C C . ARG A 1 93 ? 2.444 -1.323 13.874 1.00 93.94 93 ARG A C 1
ATOM 674 O O . ARG A 1 93 ? 2.269 -2.369 14.489 1.00 93.94 93 ARG A O 1
ATOM 681 N N . VAL A 1 94 ? 3.086 -1.272 12.713 1.00 93.69 94 VAL A N 1
ATOM 682 C CA . VAL A 1 94 ? 3.482 -2.450 11.933 1.00 93.69 94 VAL A CA 1
ATOM 683 C C . VAL A 1 94 ? 4.969 -2.450 11.580 1.00 93.69 94 VAL A C 1
ATOM 685 O O . VAL A 1 94 ? 5.639 -1.412 11.563 1.00 93.69 94 VAL A O 1
ATOM 688 N N . VAL A 1 95 ? 5.468 -3.642 11.259 1.00 93.88 95 VAL A N 1
ATOM 689 C CA . VAL A 1 95 ? 6.708 -3.876 10.513 1.00 93.88 95 VAL A CA 1
ATOM 690 C C . VAL A 1 95 ? 6.327 -4.694 9.288 1.00 93.88 95 VAL A C 1
ATOM 692 O O . VAL A 1 95 ? 5.768 -5.779 9.424 1.00 93.88 95 VAL A O 1
ATOM 695 N N . LEU A 1 96 ? 6.609 -4.168 8.100 1.00 93.81 96 LEU A N 1
ATOM 696 C CA . LEU A 1 96 ? 6.287 -4.825 6.839 1.00 93.81 96 LEU A CA 1
ATOM 697 C C . LEU A 1 96 ? 7.517 -5.554 6.304 1.00 93.81 96 LEU A C 1
ATOM 699 O O . LEU A 1 96 ? 8.612 -4.990 6.282 1.00 93.81 96 LEU A O 1
ATOM 703 N N . GLY A 1 97 ? 7.328 -6.782 5.827 1.00 94.56 97 GLY A N 1
ATOM 704 C CA . GLY A 1 97 ? 8.309 -7.433 4.963 1.00 94.56 97 GLY A CA 1
ATOM 705 C C . GLY A 1 97 ? 8.344 -6.773 3.583 1.00 94.56 97 GLY A C 1
ATOM 706 O O . GLY A 1 97 ? 7.402 -6.073 3.194 1.00 94.56 97 GLY A O 1
ATOM 707 N N . GLY A 1 98 ? 9.416 -7.003 2.832 1.00 94.06 98 GLY A N 1
ATOM 708 C CA . GLY A 1 98 ? 9.524 -6.625 1.427 1.00 94.06 98 GLY A CA 1
ATOM 709 C C . GLY A 1 98 ? 10.790 -5.847 1.102 1.00 94.06 98 GLY A C 1
ATOM 710 O O . GLY A 1 98 ? 11.889 -6.242 1.488 1.00 94.06 98 GLY A O 1
ATOM 711 N N . GLN A 1 99 ? 10.663 -4.751 0.351 1.00 92.75 99 GLN A N 1
ATOM 712 C CA . GLN A 1 99 ? 11.824 -3.979 -0.085 1.00 92.75 99 GLN A CA 1
ATOM 713 C C . GLN A 1 99 ? 11.530 -2.503 -0.333 1.00 92.75 99 GLN A C 1
ATOM 715 O O . GLN A 1 99 ? 10.439 -2.084 -0.722 1.00 92.75 99 GLN A O 1
ATOM 720 N N . ARG A 1 100 ? 12.580 -1.693 -0.193 1.00 92.50 100 ARG A N 1
ATOM 721 C CA . ARG A 1 100 ? 12.561 -0.296 -0.617 1.00 92.50 100 ARG A CA 1
ATOM 722 C C . ARG A 1 100 ? 12.607 -0.202 -2.139 1.00 92.50 100 ARG A C 1
ATOM 724 O O . ARG A 1 100 ? 13.578 -0.644 -2.748 1.00 92.50 100 ARG A O 1
ATOM 731 N N . LEU A 1 101 ? 11.660 0.532 -2.717 1.00 88.00 101 LEU A N 1
ATOM 732 C CA . LEU A 1 101 ? 11.643 0.848 -4.141 1.00 88.00 101 LEU A CA 1
ATOM 733 C C . LEU A 1 101 ? 11.986 2.327 -4.379 1.00 88.00 101 LEU A C 1
ATOM 735 O O . LEU A 1 101 ? 11.534 3.223 -3.659 1.00 88.00 101 LEU A O 1
ATOM 739 N N . GLN A 1 102 ? 12.824 2.604 -5.381 1.00 82.62 102 GLN A N 1
ATOM 740 C CA . GLN A 1 102 ? 13.096 3.986 -5.793 1.00 82.62 102 GLN A CA 1
ATOM 741 C C . GLN A 1 102 ? 11.903 4.528 -6.585 1.00 82.62 102 GLN A C 1
ATOM 743 O O . GLN A 1 102 ? 11.299 3.792 -7.359 1.00 82.62 102 GLN A O 1
ATOM 748 N N . ALA A 1 103 ? 11.609 5.825 -6.453 1.00 79.94 103 ALA A N 1
ATOM 749 C CA . ALA A 1 103 ? 10.435 6.449 -7.072 1.00 79.94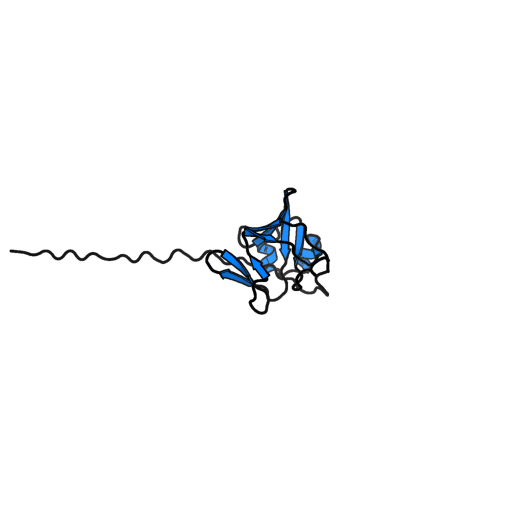 103 ALA A CA 1
ATOM 750 C C . ALA A 1 103 ? 10.325 6.212 -8.589 1.00 79.94 103 ALA A C 1
ATOM 752 O O . ALA A 1 103 ? 9.238 5.945 -9.085 1.00 79.94 103 ALA A O 1
ATOM 753 N N . ARG A 1 104 ? 11.453 6.226 -9.316 1.00 78.81 104 ARG A N 1
ATOM 754 C CA . ARG A 1 104 ? 11.475 5.946 -10.764 1.00 78.81 104 ARG A CA 1
ATOM 755 C C . ARG A 1 104 ? 10.959 4.547 -11.120 1.00 78.81 104 ARG A C 1
ATOM 757 O O . ARG A 1 104 ? 10.256 4.393 -12.103 1.00 78.81 104 ARG A O 1
ATOM 764 N N . TYR A 1 105 ? 11.251 3.557 -10.278 1.00 82.00 105 TYR A N 1
ATOM 765 C CA . TYR A 1 105 ? 10.825 2.174 -10.477 1.00 82.00 105 TYR A CA 1
ATOM 766 C C . TYR A 1 105 ? 9.394 1.937 -9.976 1.00 82.00 105 TYR A C 1
ATOM 768 O O . TYR A 1 105 ? 8.731 1.015 -10.432 1.00 82.00 105 TYR A O 1
ATOM 776 N N . ALA A 1 106 ? 8.883 2.776 -9.068 1.00 82.31 106 ALA A N 1
ATOM 777 C CA . ALA A 1 106 ? 7.515 2.654 -8.567 1.00 82.31 106 ALA A CA 1
ATOM 778 C C . ALA A 1 106 ? 6.474 2.794 -9.683 1.00 82.31 106 ALA A C 1
ATOM 780 O O . ALA A 1 106 ? 5.554 1.986 -9.746 1.00 82.31 106 ALA A O 1
ATOM 781 N N . ALA A 1 107 ? 6.650 3.756 -10.593 1.00 79.56 107 ALA A N 1
ATOM 782 C CA . ALA A 1 107 ? 5.738 3.950 -11.720 1.00 79.56 107 ALA A CA 1
ATOM 783 C C . ALA A 1 107 ? 5.796 2.802 -12.747 1.00 79.56 107 ALA A C 1
ATOM 785 O O . ALA A 1 107 ? 4.772 2.450 -13.322 1.00 79.56 107 ALA A O 1
ATOM 786 N N . GLU A 1 108 ? 6.975 2.212 -12.958 1.00 80.50 108 GLU A N 1
ATOM 787 C CA . GLU A 1 108 ? 7.189 1.097 -13.896 1.00 80.50 108 GLU A CA 1
ATOM 788 C C . GLU A 1 108 ? 6.646 -0.237 -13.355 1.00 80.50 108 GLU A C 1
ATOM 790 O O . GLU A 1 108 ? 6.230 -1.098 -14.129 1.00 80.50 108 GLU A O 1
ATOM 795 N N . HIS A 1 109 ? 6.618 -0.393 -12.028 1.00 80.56 109 HIS A N 1
ATOM 796 C CA . HIS A 1 109 ? 6.264 -1.640 -11.343 1.00 80.56 109 HIS A CA 1
ATOM 797 C C . HIS A 1 109 ? 4.982 -1.559 -10.509 1.00 80.56 109 HIS A C 1
ATOM 799 O O . HIS A 1 109 ? 4.739 -2.421 -9.664 1.00 80.56 109 HIS A O 1
ATOM 805 N N . SER A 1 110 ? 4.146 -0.548 -10.736 1.00 81.69 110 SER A N 1
ATOM 806 C CA . SER A 1 110 ? 2.834 -0.427 -10.091 1.00 81.69 110 SER A CA 1
ATOM 807 C C . SER A 1 110 ? 1.751 -0.155 -11.122 1.00 81.69 110 SER A C 1
ATOM 809 O O . SER A 1 110 ? 2.020 0.359 -12.209 1.00 81.69 110 SER A O 1
ATOM 811 N N . ARG A 1 111 ? 0.497 -0.465 -10.782 1.00 77.81 111 ARG A N 1
ATOM 812 C CA . ARG A 1 111 ? -0.620 -0.149 -11.680 1.00 77.81 111 ARG A CA 1
ATOM 813 C C . ARG A 1 111 ? -0.723 1.370 -11.950 1.00 77.81 111 ARG A C 1
ATOM 815 O O . ARG A 1 111 ? -0.693 2.157 -10.995 1.00 77.81 111 ARG A O 1
ATOM 822 N N . PRO A 1 112 ? -0.859 1.806 -13.222 1.00 76.19 112 PRO A N 1
ATOM 823 C CA . PRO A 1 112 ? -0.819 3.229 -13.584 1.00 76.19 112 PRO A CA 1
ATOM 824 C C . PRO A 1 112 ? -1.920 4.090 -12.952 1.00 76.19 112 PRO A C 1
ATOM 826 O O . PRO A 1 112 ? -1.714 5.266 -12.663 1.00 76.19 112 PRO A O 1
ATOM 829 N N . ASP A 1 113 ? -3.106 3.530 -12.743 1.00 72.88 113 ASP A N 1
ATOM 830 C CA . ASP A 1 113 ? -4.241 4.191 -12.098 1.00 72.88 113 ASP A CA 1
ATOM 831 C C . ASP A 1 113 ? -3.954 4.521 -10.632 1.00 72.88 113 ASP A C 1
ATOM 833 O O . ASP A 1 113 ? -4.090 5.678 -10.230 1.00 72.88 113 ASP A O 1
ATOM 837 N N . ALA A 1 114 ? -3.462 3.547 -9.872 1.00 69.19 114 ALA A N 1
ATOM 838 C CA . ALA A 1 114 ? -3.102 3.734 -8.478 1.00 69.19 114 ALA A CA 1
ATOM 839 C C . ALA A 1 114 ? -1.895 4.670 -8.311 1.00 69.19 114 ALA A C 1
ATOM 841 O O . ALA A 1 114 ? -1.841 5.446 -7.360 1.00 69.19 114 ALA A O 1
ATOM 842 N N . MET A 1 115 ? -0.954 4.683 -9.263 1.00 76.88 115 MET A N 1
ATOM 843 C CA . MET A 1 115 ? 0.152 5.649 -9.250 1.00 76.88 115 MET A CA 1
ATOM 844 C C . MET A 1 115 ? -0.251 7.072 -9.601 1.00 76.88 115 MET A C 1
ATOM 846 O O . MET A 1 115 ? 0.361 8.003 -9.093 1.00 76.88 115 MET A O 1
ATOM 850 N N . ARG A 1 116 ? -1.306 7.293 -10.385 1.00 75.75 116 ARG A N 1
ATOM 851 C CA . ARG A 1 116 ? -1.834 8.657 -10.552 1.00 75.75 116 ARG A CA 1
ATOM 852 C C . ARG A 1 116 ? -2.435 9.205 -9.258 1.00 75.75 116 ARG A C 1
ATOM 854 O O . ARG A 1 116 ? -2.347 10.405 -9.026 1.00 75.75 116 ARG A O 1
ATOM 861 N N . LEU A 1 117 ? -3.015 8.338 -8.429 1.00 72.75 117 LEU A N 1
ATOM 862 C CA . LEU A 1 117 ? -3.617 8.720 -7.149 1.00 72.75 117 LEU A CA 1
ATOM 863 C C . LEU A 1 117 ? -2.564 8.843 -6.035 1.00 72.75 117 LEU A C 1
ATOM 865 O O . LEU A 1 117 ? -2.593 9.801 -5.268 1.00 72.75 117 LEU A O 1
ATOM 869 N N . CYS A 1 118 ? -1.590 7.929 -5.999 1.00 78.31 118 CYS A N 1
ATOM 870 C CA . CYS A 1 118 ? -0.621 7.804 -4.904 1.00 78.31 118 CYS A CA 1
ATOM 871 C C . CYS A 1 118 ? 0.820 8.225 -5.246 1.00 78.31 118 CYS A C 1
ATOM 873 O O . CYS A 1 118 ? 1.690 8.206 -4.376 1.00 78.31 118 CYS A O 1
ATOM 875 N N . GLY A 1 119 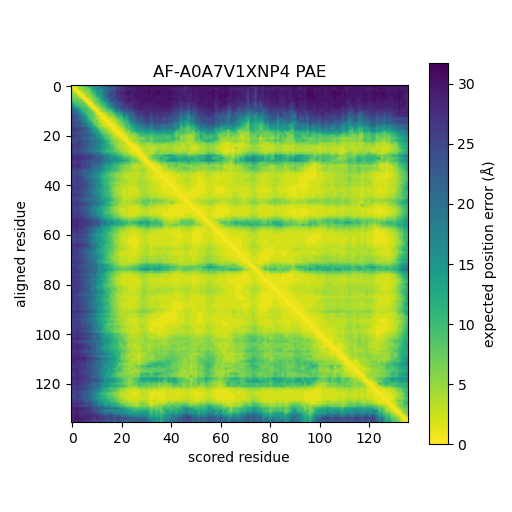? 1.101 8.614 -6.492 1.00 67.62 119 GLY A N 1
ATOM 876 C CA . GLY A 1 119 ? 2.454 8.811 -7.041 1.00 67.62 119 GLY A CA 1
ATOM 877 C C . GLY A 1 119 ? 3.189 10.089 -6.626 1.00 67.62 119 GLY A C 1
ATOM 878 O O . GLY A 1 119 ? 4.259 10.377 -7.157 1.00 67.62 119 GLY A O 1
ATOM 879 N N . GLY A 1 120 ? 2.652 10.865 -5.682 1.00 70.12 120 GLY A N 1
ATOM 880 C CA . GLY A 1 120 ? 3.307 12.069 -5.152 1.00 70.12 120 GLY A CA 1
ATOM 881 C C . GLY A 1 120 ? 4.408 11.789 -4.121 1.00 70.12 120 GLY A C 1
ATOM 882 O O . GLY A 1 120 ? 5.078 12.715 -3.663 1.00 70.12 120 GLY A O 1
ATOM 883 N N . ALA A 1 121 ? 4.601 10.530 -3.721 1.00 76.31 121 ALA A N 1
ATOM 884 C CA . ALA A 1 121 ? 5.567 10.177 -2.691 1.00 76.31 121 ALA A CA 1
ATOM 885 C C . ALA A 1 121 ? 7.012 10.167 -3.219 1.00 76.31 121 ALA A C 1
ATOM 887 O O . ALA A 1 121 ? 7.298 9.752 -4.339 1.00 76.31 121 ALA A O 1
ATOM 888 N N . SER A 1 122 ? 7.958 10.564 -2.363 1.00 78.12 122 SER A N 1
ATOM 889 C CA . SER A 1 122 ? 9.403 10.501 -2.650 1.00 78.12 122 SER A CA 1
ATOM 890 C C . SER A 1 122 ? 10.036 9.150 -2.293 1.00 78.12 122 SER A C 1
ATOM 892 O O . SER A 1 122 ? 11.213 8.909 -2.572 1.00 78.12 122 SER A O 1
ATOM 894 N N . ARG A 1 123 ? 9.277 8.272 -1.632 1.00 88.88 123 ARG A N 1
ATOM 895 C CA . ARG A 1 123 ? 9.747 7.021 -1.039 1.00 88.88 123 ARG A CA 1
ATOM 896 C C . ARG A 1 123 ? 8.653 5.968 -1.123 1.00 88.88 123 ARG A C 1
ATOM 898 O O . ARG A 1 123 ? 7.526 6.238 -0.714 1.00 88.88 123 ARG A O 1
ATOM 905 N N . TYR A 1 124 ? 9.020 4.780 -1.590 1.00 91.31 124 TYR A N 1
ATOM 906 C CA . TYR A 1 124 ? 8.100 3.664 -1.769 1.00 91.31 124 TYR A CA 1
ATOM 907 C C . TYR A 1 124 ? 8.617 2.420 -1.060 1.00 91.31 124 TYR A C 1
ATOM 909 O O . TYR A 1 124 ? 9.822 2.140 -1.064 1.00 91.31 124 TYR A O 1
ATOM 917 N N . TRP A 1 125 ? 7.698 1.692 -0.443 1.00 93.62 125 TRP A N 1
ATOM 918 C CA . TRP A 1 125 ? 7.947 0.369 0.106 1.00 93.62 125 TRP A CA 1
ATOM 919 C C . TRP A 1 125 ? 7.060 -0.625 -0.626 1.00 93.62 125 TRP A C 1
ATOM 921 O O . TRP A 1 125 ? 5.842 -0.475 -0.630 1.00 93.62 125 TRP A O 1
ATOM 931 N N . LEU A 1 126 ? 7.673 -1.620 -1.251 1.00 93.06 126 LEU A N 1
ATOM 932 C CA . LEU A 1 126 ? 6.963 -2.765 -1.787 1.00 93.06 126 LEU A CA 1
ATOM 933 C C . LEU A 1 126 ? 6.800 -3.778 -0.659 1.00 93.06 126 LEU A C 1
ATOM 935 O O . LEU A 1 126 ? 7.798 -4.317 -0.186 1.00 93.06 126 LEU A O 1
ATOM 939 N N . ALA A 1 127 ? 5.566 -4.010 -0.227 1.00 94.00 127 ALA A N 1
ATOM 940 C CA . ALA A 1 127 ? 5.268 -4.991 0.803 1.00 94.00 127 ALA A CA 1
ATOM 941 C C . ALA A 1 127 ? 5.365 -6.419 0.241 1.00 94.00 127 ALA A C 1
ATOM 943 O O . ALA A 1 127 ? 4.936 -6.685 -0.883 1.00 94.00 127 ALA A O 1
ATOM 944 N N . SER A 1 128 ? 5.932 -7.329 1.032 1.00 92.06 128 SER A N 1
ATOM 945 C CA . SER A 1 128 ? 5.926 -8.767 0.749 1.00 92.06 128 SER A CA 1
ATOM 946 C C . SER A 1 128 ? 4.645 -9.405 1.278 1.00 92.06 128 SER A C 1
ATOM 948 O O . SER A 1 128 ? 4.259 -9.073 2.395 1.00 92.06 128 SER A O 1
ATOM 950 N N . PRO A 1 129 ? 3.999 -10.327 0.538 1.00 85.06 129 PRO A N 1
ATOM 951 C CA . PRO A 1 129 ? 2.857 -11.085 1.049 1.00 85.06 129 PRO A CA 1
ATOM 952 C C . PRO A 1 129 ? 3.237 -11.989 2.235 1.00 85.06 129 PRO A C 1
ATOM 954 O O . PRO A 1 129 ? 2.379 -12.385 3.017 1.00 85.06 129 PRO A O 1
ATOM 957 N N . GLU A 1 130 ? 4.520 -12.315 2.383 1.00 82.38 130 GLU A N 1
ATOM 958 C CA . GLU A 1 130 ? 5.006 -13.163 3.462 1.00 82.38 130 GLU A CA 1
ATOM 959 C C . GLU A 1 130 ? 5.129 -12.373 4.766 1.00 82.38 130 GLU A C 1
ATOM 961 O O . GLU A 1 130 ? 5.711 -11.283 4.819 1.00 82.38 130 GLU A O 1
ATOM 966 N N . LYS A 1 131 ? 4.615 -12.956 5.853 1.00 70.44 131 LYS A N 1
ATOM 967 C CA . LYS A 1 131 ? 4.826 -12.405 7.189 1.00 70.44 131 LYS A CA 1
ATOM 968 C C . LYS A 1 131 ? 6.329 -12.429 7.494 1.00 70.44 131 LYS A C 1
ATOM 970 O O . LYS A 1 131 ? 6.959 -13.462 7.264 1.00 70.44 131 LYS A O 1
ATOM 975 N N . PRO A 1 132 ? 6.903 -11.345 8.052 1.00 65.56 132 PRO A N 1
ATOM 976 C CA . PRO A 1 132 ? 8.260 -11.367 8.576 1.00 65.56 132 PRO A CA 1
ATOM 977 C C . PRO A 1 132 ? 8.485 -12.616 9.425 1.00 65.56 132 PRO A C 1
ATOM 979 O O . PRO A 1 132 ? 7.701 -12.879 10.343 1.00 65.56 132 PRO A O 1
ATOM 982 N N . ALA A 1 133 ? 9.542 -13.376 9.134 1.00 58.34 133 ALA A N 1
ATOM 983 C CA . ALA A 1 133 ? 9.970 -14.428 10.042 1.00 58.34 133 ALA A CA 1
ATOM 984 C C . ALA A 1 133 ? 10.169 -13.799 11.429 1.00 58.34 133 ALA A C 1
ATOM 986 O O . ALA A 1 133 ? 10.810 -12.750 11.550 1.00 58.34 133 ALA A O 1
ATOM 987 N N . ALA A 1 134 ? 9.583 -14.406 12.464 1.00 51.50 134 ALA A N 1
ATOM 988 C CA . ALA A 1 134 ? 9.854 -13.992 13.832 1.00 51.50 134 ALA A CA 1
ATOM 989 C C . ALA A 1 134 ? 11.370 -14.092 14.041 1.00 51.50 134 ALA A C 1
ATOM 991 O O . ALA A 1 134 ? 11.945 -15.165 13.855 1.00 51.50 134 ALA A O 1
ATOM 992 N N . GLN A 1 135 ? 12.026 -12.967 14.337 1.00 45.94 135 GLN A N 1
ATOM 993 C CA . GLN A 1 135 ? 13.439 -13.009 14.696 1.00 45.94 135 GLN A CA 1
ATOM 994 C C . GLN A 1 135 ? 13.573 -13.825 15.993 1.00 45.94 135 GLN A C 1
ATOM 996 O O . GLN A 1 135 ? 12.752 -13.621 16.893 1.00 45.94 135 GLN A O 1
ATOM 1001 N N . PRO A 1 136 ? 14.529 -14.768 16.063 1.00 43.34 136 PRO A N 1
ATOM 1002 C CA . PRO A 1 136 ? 14.793 -15.546 17.270 1.00 43.34 136 PRO A CA 1
ATOM 1003 C C . PRO A 1 136 ? 15.267 -14.673 18.438 1.00 43.34 136 PRO A C 1
ATOM 1005 O O . PRO A 1 136 ? 15.865 -13.601 18.183 1.00 43.34 136 PRO A O 1
#